Protein AF-A0ABD5DFQ2-F1 (afdb_monomer)

InterPro domains:
  IPR002523 Mg2+ transporter protein, CorA-like/Zinc transport protein ZntB [PF01544] (3-91)
  IPR045861 CorA, cytoplasmic do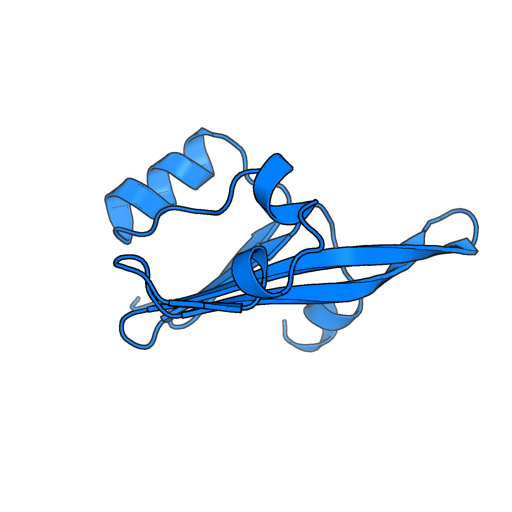main [SSF143865] (3-93)

Secondary structure (DSSP, 8-state):
---SEEEEES--HHHHHHHHHHH------HHHHH--SHHHHEEEETTEEEEEEEEEEE-TTS-EEEEEEEEEEETTEEEEEESS--HHHHTT-

Nearest PDB structures (foldseek):
  5n77-assembly1_E  TM=1.000E+00  e=9.613E-17  Escherichia coli
  5n78-assembly1_C  TM=9.998E-01  e=2.815E-16  Escherichia coli
  5n77-assembly1_B  TM=1.001E+00  e=2.815E-16  Escherichia coli
  8zak-assembly1_A  TM=7.629E-01  e=4.447E-05  Campylobacter jejuni
  8zak-assembly2_B  TM=8.406E-01  e=8.913E-05  Campylobacter jejuni

pLDDT: mean 92.76, std 7.67, range [49.78, 98.25]

Mean predicted aligned error: 3.77 Å

Structure (mmCIF, N/CA/C/O backbone):
data_AF-A0ABD5DFQ2-F1
#
_entry.id   AF-A0ABD5DFQ2-F1
#
loop_
_atom_site.group_PDB
_atom_site.id
_atom_site.type_symbol
_atom_site.label_atom_id
_atom_site.label_alt_id
_atom_site.label_comp_id
_atom_site.label_asym_id
_atom_site.label_entity_id
_atom_site.label_seq_id
_atom_site.pdbx_PDB_ins_code
_atom_site.Cartn_x
_atom_site.Cartn_y
_atom_site.Cartn_z
_atom_site.occupancy
_atom_site.B_iso_or_equiv
_atom_site.auth_seq_id
_atom_site.auth_comp_id
_atom_site.auth_asym_id
_atom_site.auth_atom_id
_atom_site.pdbx_PDB_model_num
ATOM 1 N N . ALA A 1 1 ? -19.560 -7.919 -4.488 1.00 49.78 1 ALA A N 1
ATOM 2 C CA . ALA A 1 1 ? -18.764 -8.846 -3.658 1.00 49.78 1 ALA A CA 1
ATOM 3 C C . ALA A 1 1 ? -17.980 -8.006 -2.661 1.00 49.78 1 ALA A C 1
ATOM 5 O O . ALA A 1 1 ? -17.425 -6.998 -3.076 1.00 49.78 1 ALA A O 1
ATOM 6 N N . SER A 1 2 ? -17.974 -8.345 -1.371 1.00 72.50 2 SER A N 1
ATOM 7 C CA . SER A 1 2 ? -17.123 -7.658 -0.393 1.00 72.50 2 SER A CA 1
ATOM 8 C C . SER A 1 2 ? -15.681 -8.125 -0.597 1.00 72.50 2 SER A C 1
ATOM 10 O O . SER A 1 2 ? -15.336 -9.219 -0.150 1.00 72.50 2 SER A O 1
ATOM 12 N N . SER A 1 3 ? -14.858 -7.357 -1.321 1.00 74.81 3 SER A N 1
ATOM 13 C CA . SER A 1 3 ? -13.443 -7.715 -1.449 1.00 74.81 3 SER A CA 1
ATOM 14 C C . SER A 1 3 ? -12.748 -7.554 -0.100 1.00 74.81 3 SER A C 1
ATOM 16 O O . SER A 1 3 ? -12.852 -6.496 0.526 1.00 74.81 3 SER A O 1
ATOM 18 N N . VAL A 1 4 ? -12.064 -8.610 0.338 1.00 91.06 4 VAL A N 1
ATOM 19 C CA . VAL A 1 4 ? -11.204 -8.601 1.531 1.00 91.06 4 VAL A CA 1
ATOM 20 C C . VAL A 1 4 ? -9.814 -8.047 1.214 1.00 91.06 4 VAL A C 1
ATOM 22 O 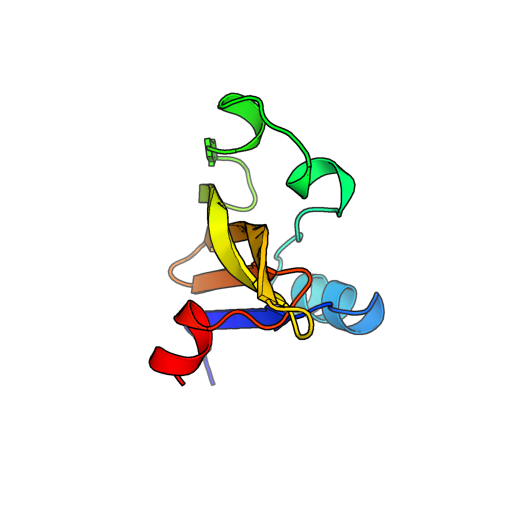O . VAL A 1 4 ? -9.136 -7.558 2.109 1.00 91.06 4 VAL A O 1
ATOM 25 N N . TRP A 1 5 ? -9.412 -8.070 -0.060 1.00 94.88 5 TRP A N 1
ATOM 26 C CA . TRP A 1 5 ? -8.107 -7.607 -0.517 1.00 94.88 5 TRP A CA 1
ATOM 27 C C . TRP A 1 5 ? -8.229 -6.832 -1.833 1.00 94.88 5 TRP A C 1
ATOM 29 O O . TRP A 1 5 ? -8.853 -7.297 -2.788 1.00 94.88 5 TRP A O 1
ATOM 39 N N . VAL A 1 6 ? -7.664 -5.630 -1.868 1.00 95.31 6 VAL A N 1
ATOM 40 C CA . VAL A 1 6 ? -7.542 -4.785 -3.059 1.00 95.31 6 VAL A CA 1
ATOM 41 C C . VAL A 1 6 ? -6.055 -4.609 -3.352 1.00 95.31 6 VAL A C 1
ATOM 43 O O . VAL A 1 6 ? -5.353 -3.963 -2.579 1.00 95.31 6 VAL A O 1
ATOM 46 N N . ASP A 1 7 ? -5.582 -5.210 -4.443 1.00 95.94 7 ASP A N 1
ATOM 47 C CA . ASP A 1 7 ? -4.196 -5.090 -4.910 1.00 95.94 7 ASP A CA 1
ATOM 48 C C . ASP A 1 7 ? -4.123 -4.091 -6.066 1.00 95.94 7 ASP A C 1
ATOM 50 O O . ASP A 1 7 ? -4.796 -4.267 -7.083 1.00 95.94 7 ASP A O 1
ATOM 54 N N . LEU A 1 8 ? -3.326 -3.039 -5.890 1.00 96.75 8 LEU A N 1
ATOM 55 C CA . LEU A 1 8 ? -3.092 -1.971 -6.853 1.00 96.75 8 LEU A CA 1
ATOM 56 C C . LEU A 1 8 ? -1.645 -2.018 -7.341 1.00 96.75 8 LEU A C 1
ATOM 58 O O . LEU A 1 8 ? -0.704 -1.894 -6.552 1.00 96.75 8 LEU A O 1
ATOM 62 N N . 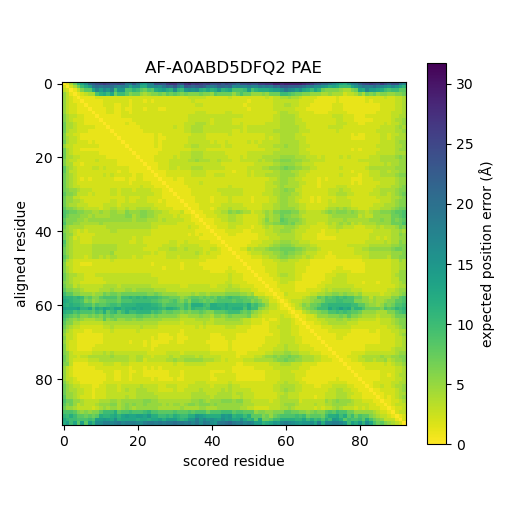VAL A 1 9 ? -1.480 -2.136 -8.656 1.00 96.50 9 VAL A N 1
ATOM 63 C CA . VAL A 1 9 ? -0.177 -2.172 -9.327 1.00 96.50 9 VAL A CA 1
ATOM 64 C C . VAL A 1 9 ? -0.094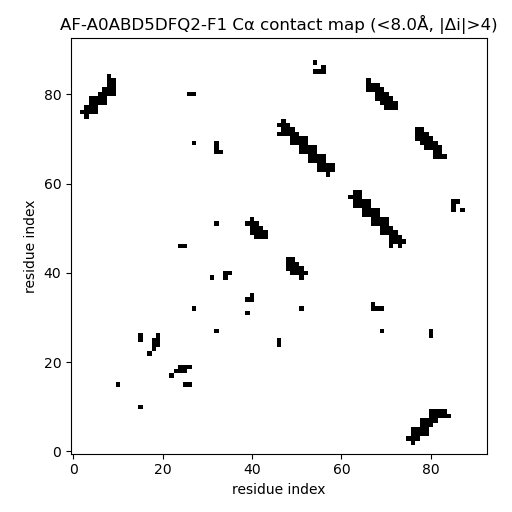 -0.994 -10.275 1.00 96.50 9 VAL A C 1
ATOM 66 O O . VAL A 1 9 ? -0.859 -0.940 -11.228 1.00 96.50 9 VAL A O 1
ATOM 69 N N . GLU A 1 10 ? 0.817 -0.064 -9.994 1.00 96.12 10 GLU A N 1
ATOM 70 C CA . GLU A 1 10 ? 1.008 1.163 -10.777 1.00 96.12 10 GLU A CA 1
ATOM 71 C C . GLU A 1 10 ? -0.319 1.872 -11.121 1.00 96.12 10 GLU A C 1
ATOM 73 O O . GLU A 1 10 ? -0.531 2.212 -12.285 1.00 96.12 10 GLU A O 1
ATOM 78 N N . PRO A 1 11 ? -1.228 2.090 -10.142 1.00 97.06 11 PRO A N 1
ATOM 79 C CA . PRO A 1 11 ? -2.566 2.561 -10.457 1.00 97.06 11 PRO A CA 1
ATOM 80 C C . PRO A 1 11 ? -2.541 3.979 -11.017 1.00 97.06 11 PRO A C 1
ATOM 82 O O . PRO A 1 11 ? -1.792 4.841 -10.528 1.00 97.06 11 PRO A O 1
ATOM 85 N N . ASP A 1 12 ? -3.400 4.221 -12.000 1.00 96.75 12 ASP A N 1
ATOM 86 C CA . ASP A 1 12 ? -3.630 5.557 -12.539 1.00 96.75 12 ASP A CA 1
ATOM 87 C C . ASP A 1 12 ? -4.546 6.402 -11.631 1.00 96.75 12 ASP A C 1
ATOM 89 O O . ASP A 1 12 ? -5.061 5.944 -10.605 1.00 96.75 12 ASP A O 1
ATOM 93 N N . ASP A 1 13 ? -4.723 7.676 -11.979 1.00 96.19 13 ASP A N 1
ATOM 94 C CA . ASP A 1 13 ? -5.514 8.609 -11.171 1.00 96.19 13 ASP A CA 1
ATOM 95 C C . ASP A 1 13 ? -7.000 8.212 -11.094 1.00 96.19 13 ASP A C 1
ATOM 97 O O . ASP A 1 13 ? -7.639 8.417 -10.055 1.00 96.19 13 ASP A O 1
ATOM 101 N N . ASP A 1 14 ? -7.544 7.595 -12.148 1.00 97.50 14 ASP A N 1
ATOM 102 C CA . ASP A 1 14 ? -8.935 7.143 -12.187 1.00 97.50 14 ASP A CA 1
ATOM 103 C C . ASP A 1 14 ? -9.134 5.949 -11.242 1.00 97.50 14 ASP A C 1
ATOM 105 O O . ASP A 1 14 ? -10.095 5.907 -10.469 1.00 97.50 14 ASP A O 1
ATOM 109 N N . GLU A 1 15 ? -8.210 4.988 -11.231 1.00 97.00 15 GLU A N 1
ATOM 110 C CA . GLU A 1 15 ? -8.225 3.847 -10.314 1.00 97.00 15 GLU A CA 1
ATOM 111 C C . GLU A 1 15 ? -8.077 4.280 -8.853 1.00 97.00 15 GLU A C 1
ATOM 113 O O . GLU A 1 15 ? -8.823 3.808 -7.987 1.00 97.00 15 GLU A O 1
ATOM 118 N N . ARG A 1 16 ? -7.173 5.227 -8.575 1.00 96.69 16 ARG A N 1
ATOM 119 C CA . ARG A 1 16 ? -7.011 5.816 -7.235 1.00 96.69 16 ARG A CA 1
ATOM 120 C C . ARG A 1 16 ? -8.294 6.514 -6.785 1.00 96.69 16 ARG A C 1
ATOM 122 O O . ARG A 1 16 ? -8.759 6.280 -5.668 1.00 96.69 16 ARG A O 1
ATOM 129 N N . SER A 1 17 ? -8.906 7.310 -7.664 1.00 96.81 17 SER A N 1
ATOM 130 C CA . SER A 1 17 ? -10.174 7.996 -7.390 1.00 96.81 17 SER A CA 1
ATOM 131 C C . SER A 1 17 ? -11.320 7.017 -7.128 1.00 96.81 17 SER A C 1
ATOM 133 O O . SER A 1 17 ? -12.142 7.232 -6.231 1.00 96.81 17 SER A O 1
ATOM 135 N N . ARG A 1 18 ? -11.360 5.898 -7.858 1.00 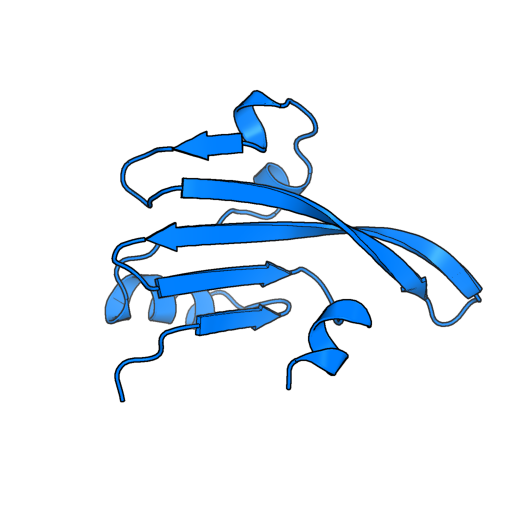96.12 18 ARG A N 1
ATOM 136 C CA . ARG A 1 18 ? -12.353 4.841 -7.645 1.00 96.12 18 ARG A CA 1
ATOM 137 C C . ARG A 1 18 ? -12.187 4.162 -6.293 1.00 96.12 18 ARG A C 1
ATOM 139 O O . ARG A 1 18 ? -13.184 3.981 -5.602 1.00 96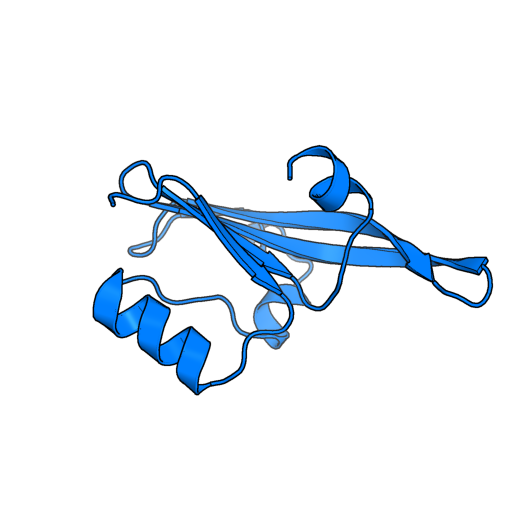.12 18 ARG A O 1
ATOM 146 N N . VAL A 1 19 ? -10.962 3.838 -5.874 1.00 95.81 19 VAL A N 1
ATOM 147 C CA . VAL A 1 19 ? -10.716 3.278 -4.532 1.00 95.81 19 VAL A CA 1
ATOM 148 C C . VAL A 1 19 ? -11.154 4.248 -3.438 1.00 95.81 19 VAL A C 1
ATOM 150 O O . VAL A 1 19 ? -11.842 3.837 -2.503 1.00 95.81 19 VAL A O 1
ATOM 153 N N . GLN A 1 20 ? -10.856 5.536 -3.587 1.00 95.25 20 GLN A N 1
ATOM 154 C CA . GLN A 1 20 ? -11.304 6.550 -2.639 1.00 95.25 20 GLN A CA 1
ATOM 155 C C . GLN A 1 20 ? -12.838 6.656 -2.593 1.00 95.25 20 GLN A C 1
ATOM 157 O O . GLN A 1 20 ? -13.432 6.634 -1.519 1.00 95.25 20 GLN A O 1
ATOM 162 N N . THR A 1 21 ? -13.496 6.732 -3.750 1.00 96.31 21 THR A N 1
ATOM 163 C CA . THR A 1 21 ? -14.949 6.957 -3.841 1.00 96.31 21 THR A CA 1
ATOM 164 C C . THR A 1 21 ? -15.758 5.728 -3.425 1.00 96.31 21 THR A C 1
ATOM 166 O O . THR A 1 21 ? -16.767 5.852 -2.735 1.00 96.31 21 THR A O 1
ATOM 169 N N . GLU A 1 22 ? -15.341 4.534 -3.850 1.00 94.50 22 GLU A N 1
ATOM 170 C CA . GLU A 1 22 ? -16.090 3.293 -3.621 1.00 94.50 22 GLU A CA 1
ATOM 171 C C . GLU A 1 22 ? -15.744 2.636 -2.278 1.00 94.50 22 GLU A C 1
ATOM 173 O O . GLU A 1 22 ? -16.596 1.972 -1.683 1.00 94.50 22 GLU A O 1
ATOM 178 N N . LEU A 1 23 ? -14.501 2.789 -1.805 1.00 93.81 23 LEU A N 1
ATOM 179 C CA . LEU A 1 23 ? -13.982 2.084 -0.628 1.00 93.81 23 LEU A CA 1
ATOM 180 C C . LEU A 1 23 ? -13.566 3.020 0.510 1.00 93.81 23 LEU A C 1
ATOM 182 O O . LEU A 1 23 ? -13.219 2.520 1.577 1.00 93.81 23 LEU A O 1
ATOM 186 N N . GLY A 1 24 ? -13.615 4.340 0.303 1.00 93.38 24 GLY A N 1
ATOM 187 C CA . GLY A 1 24 ? -13.305 5.344 1.321 1.00 93.38 24 GLY A CA 1
ATOM 188 C C . GLY A 1 24 ? -11.825 5.446 1.681 1.00 93.38 24 GLY A C 1
ATOM 189 O O . GLY A 1 24 ? -11.517 6.095 2.673 1.00 93.38 24 GLY A O 1
ATOM 190 N N . GLN A 1 25 ? -10.936 4.795 0.925 1.00 96.06 25 GLN A N 1
ATOM 191 C CA . GLN A 1 25 ? -9.523 4.645 1.267 1.00 96.06 25 GLN A CA 1
ATOM 192 C C . GLN A 1 25 ? -8.655 5.636 0.494 1.00 96.06 25 GLN A C 1
ATOM 194 O O . GLN A 1 25 ? -8.633 5.597 -0.740 1.00 96.06 25 GLN A O 1
ATOM 199 N N . ASN A 1 26 ? -7.881 6.461 1.203 1.00 95.19 26 ASN A N 1
ATOM 200 C CA . ASN A 1 26 ? -6.799 7.216 0.573 1.00 95.19 26 ASN A CA 1
ATOM 201 C C . ASN A 1 26 ? -5.555 6.328 0.429 1.00 95.19 26 ASN A C 1
ATOM 203 O O . ASN A 1 26 ? -5.215 5.543 1.316 1.00 95.19 26 ASN A O 1
ATOM 207 N N . LEU A 1 27 ? -4.900 6.427 -0.728 1.00 96.19 27 LEU A N 1
ATOM 208 C CA . LEU A 1 27 ? -3.717 5.641 -1.070 1.00 96.19 27 LEU A CA 1
ATOM 209 C C . LEU A 1 27 ? -2.461 6.504 -0.979 1.00 96.19 27 LEU A C 1
ATOM 211 O O . LEU A 1 27 ? -2.449 7.607 -1.534 1.00 96.19 27 LEU A O 1
ATOM 215 N N . ALA A 1 28 ? -1.399 5.950 -0.390 1.00 96.25 28 ALA A N 1
ATOM 216 C CA . ALA A 1 28 ? -0.095 6.600 -0.288 1.00 96.25 28 ALA A CA 1
ATOM 217 C C . ALA A 1 28 ? 0.399 7.112 -1.650 1.00 96.25 28 ALA A C 1
ATOM 219 O O . ALA A 1 28 ? 0.322 6.432 -2.682 1.00 96.25 28 ALA A O 1
ATOM 220 N N . THR A 1 29 ? 0.887 8.341 -1.666 1.00 94.81 29 THR A N 1
ATOM 221 C CA . THR A 1 29 ? 1.516 8.992 -2.812 1.00 94.81 29 THR A CA 1
ATOM 222 C C . THR A 1 29 ? 2.907 8.418 -3.066 1.00 94.81 29 THR A C 1
ATOM 224 O O . THR A 1 29 ? 3.514 7.812 -2.190 1.00 94.81 29 THR A O 1
ATOM 227 N N . ARG A 1 30 ? 3.440 8.612 -4.279 1.00 92.00 30 ARG A N 1
ATOM 228 C CA . ARG A 1 30 ? 4.783 8.111 -4.621 1.00 92.00 30 ARG A CA 1
ATOM 229 C C . ARG A 1 30 ? 5.879 8.634 -3.676 1.00 92.00 30 ARG A C 1
ATOM 231 O O . ARG A 1 30 ? 6.648 7.806 -3.207 1.00 92.00 30 ARG A O 1
ATOM 238 N N . PRO A 1 31 ? 5.920 9.936 -3.313 1.00 94.12 31 PRO A N 1
ATOM 239 C CA . PRO A 1 31 ? 6.907 10.429 -2.350 1.00 94.12 31 PRO A CA 1
ATOM 240 C C . PRO A 1 31 ? 6.838 9.733 -0.983 1.00 94.12 31 PRO A C 1
ATOM 242 O O . PRO A 1 31 ? 7.871 9.388 -0.428 1.00 94.12 31 PRO A O 1
ATOM 245 N N . GLU A 1 32 ? 5.639 9.435 -0.473 1.00 94.19 32 GLU A N 1
ATOM 246 C CA . GLU A 1 32 ? 5.471 8.734 0.815 1.00 94.19 32 GLU A CA 1
ATOM 247 C C . GLU A 1 32 ? 5.984 7.279 0.778 1.00 94.19 32 GLU A C 1
ATOM 249 O O . GLU A 1 32 ? 6.314 6.698 1.813 1.00 94.19 32 GLU A O 1
ATOM 254 N N . LEU A 1 33 ? 6.073 6.663 -0.408 1.00 94.44 33 LEU A N 1
ATOM 255 C CA . LEU A 1 33 ? 6.672 5.332 -0.578 1.00 94.44 33 LEU A CA 1
ATOM 256 C C . LEU A 1 33 ? 8.210 5.364 -0.575 1.00 94.44 33 LEU A C 1
ATOM 258 O O . LEU A 1 33 ? 8.843 4.319 -0.369 1.00 94.44 33 LEU A O 1
ATOM 262 N 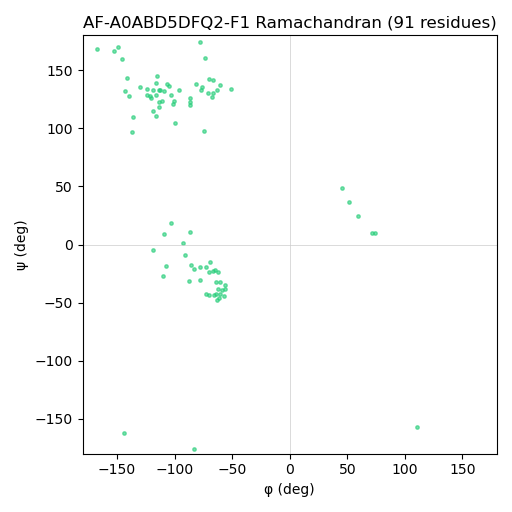N . GLU A 1 34 ? 8.804 6.535 -0.814 1.00 93.50 34 GLU A N 1
ATOM 263 C CA . GLU A 1 34 ? 10.253 6.760 -0.802 1.00 93.50 34 GLU A CA 1
ATOM 264 C C . GLU A 1 34 ? 10.784 7.067 0.605 1.00 93.50 34 GLU A C 1
ATOM 266 O O . GLU A 1 34 ? 11.983 6.899 0.851 1.00 93.50 34 GLU A O 1
ATOM 271 N N . ASP A 1 35 ? 9.906 7.445 1.539 1.00 94.94 35 ASP A N 1
ATOM 272 C CA . ASP A 1 35 ? 10.283 7.742 2.918 1.00 94.94 35 ASP A CA 1
ATOM 273 C C . ASP A 1 35 ? 10.925 6.524 3.613 1.00 94.94 35 ASP A C 1
ATOM 275 O O . ASP A 1 35 ? 10.502 5.358 3.515 1.00 94.94 35 ASP A O 1
ATOM 279 N N . ILE A 1 36 ? 11.999 6.797 4.353 1.00 92.25 36 ILE A N 1
ATOM 280 C CA . ILE A 1 36 ? 12.811 5.770 5.023 1.00 92.25 36 ILE A CA 1
ATOM 281 C C . ILE A 1 36 ? 12.600 5.763 6.536 1.00 92.25 36 ILE A C 1
ATOM 283 O O . ILE A 1 36 ? 12.922 4.782 7.212 1.00 92.25 36 ILE A O 1
ATOM 287 N N . GLU A 1 37 ? 12.059 6.847 7.077 1.00 94.75 37 GLU A N 1
ATOM 288 C CA . GLU A 1 37 ? 11.800 7.046 8.488 1.00 94.75 37 GLU A CA 1
ATOM 289 C C . GLU A 1 37 ? 10.781 6.027 8.995 1.00 94.75 37 GLU A C 1
ATOM 291 O O . GLU A 1 37 ? 9.706 5.851 8.429 1.00 94.75 37 GLU A O 1
ATOM 296 N N . ALA A 1 38 ? 11.073 5.389 10.130 1.00 90.12 38 ALA A N 1
ATOM 297 C CA . ALA A 1 38 ? 10.167 4.403 10.716 1.00 90.12 38 ALA A CA 1
ATOM 298 C C . ALA A 1 38 ? 8.757 4.972 10.969 1.00 90.12 38 ALA A C 1
ATOM 300 O O . ALA A 1 38 ? 7.775 4.261 10.784 1.00 90.12 38 ALA A O 1
ATOM 301 N N . SER A 1 39 ? 8.653 6.255 11.329 1.00 93.62 39 SER A N 1
ATOM 302 C CA . SER A 1 39 ? 7.376 6.947 11.539 1.00 93.62 39 SER A CA 1
ATOM 303 C C . SER A 1 39 ? 6.575 7.190 10.259 1.00 93.62 39 SER A C 1
ATOM 305 O O . SER A 1 39 ? 5.366 7.340 10.349 1.00 93.62 39 SER A O 1
ATOM 307 N N . ALA A 1 40 ? 7.229 7.232 9.096 1.00 93.44 40 ALA A N 1
ATOM 308 C CA . ALA A 1 40 ? 6.576 7.343 7.789 1.00 93.44 40 ALA A CA 1
ATOM 309 C C . ALA A 1 40 ? 6.271 5.966 7.173 1.00 93.44 40 ALA A C 1
ATOM 311 O O . ALA A 1 40 ? 5.588 5.862 6.161 1.00 93.44 40 ALA A O 1
ATOM 312 N N . ARG A 1 41 ? 6.778 4.886 7.783 1.00 96.19 41 ARG A N 1
ATOM 313 C CA . ARG A 1 41 ? 6.618 3.515 7.283 1.00 96.19 41 ARG A CA 1
ATOM 314 C C . ARG A 1 41 ? 5.705 2.649 8.132 1.00 96.19 41 ARG A C 1
ATOM 316 O O . ARG A 1 41 ? 5.150 1.687 7.615 1.00 96.19 41 ARG A O 1
ATOM 323 N N . PHE A 1 42 ? 5.590 2.938 9.422 1.00 97.06 42 PHE A N 1
ATOM 324 C CA . PHE A 1 42 ? 4.804 2.146 10.361 1.00 97.06 42 PHE A CA 1
ATOM 325 C C . PHE A 1 42 ? 4.012 3.094 11.256 1.00 97.06 42 PHE A C 1
ATOM 327 O O . PHE A 1 42 ? 4.539 3.626 12.235 1.00 97.06 42 PHE A O 1
ATOM 334 N N . PHE A 1 43 ? 2.756 3.328 10.897 1.00 97.12 43 PHE A N 1
ATOM 335 C CA . PHE A 1 43 ? 1.898 4.285 11.587 1.00 97.12 43 PHE A CA 1
ATOM 336 C C . PHE A 1 43 ? 0.424 3.898 11.459 1.00 97.12 43 PHE A C 1
ATOM 338 O O . PHE A 1 43 ? 0.057 3.023 10.678 1.00 97.12 43 PHE A O 1
ATOM 345 N N . GLU A 1 44 ? -0.415 4.533 12.268 1.00 97.56 44 GLU A N 1
ATOM 346 C CA . GLU A 1 44 ? -1.867 4.379 12.237 1.00 97.56 44 GLU A CA 1
ATOM 347 C C . GLU A 1 44 ? -2.500 5.771 12.200 1.00 97.56 44 GLU A C 1
ATOM 349 O O . GLU A 1 44 ? -2.069 6.668 12.932 1.00 97.56 44 GLU A O 1
ATOM 354 N N . ASP A 1 45 ? -3.503 5.950 11.345 1.00 95.56 45 ASP A N 1
ATOM 355 C CA . ASP A 1 45 ? -4.281 7.182 11.217 1.00 95.56 45 ASP A CA 1
ATOM 356 C C . ASP A 1 45 ? -5.766 6.876 10.918 1.00 95.56 45 ASP A C 1
ATOM 358 O O . ASP A 1 45 ? -6.257 5.773 11.170 1.00 95.56 45 ASP A O 1
ATOM 362 N N . GLU A 1 46 ? -6.514 7.862 10.415 1.00 94.12 46 GLU A N 1
ATOM 363 C CA . GLU A 1 46 ? -7.931 7.706 10.053 1.00 94.12 46 GLU A CA 1
ATOM 364 C C . GLU A 1 46 ? -8.187 6.723 8.895 1.00 94.12 46 GLU A C 1
ATOM 366 O O . GLU A 1 46 ? -9.283 6.168 8.779 1.00 94.12 46 GLU A O 1
ATOM 371 N N . ASP A 1 47 ? -7.168 6.471 8.076 1.00 94.06 47 ASP A N 1
ATOM 372 C CA . ASP A 1 47 ? -7.168 5.547 6.950 1.00 94.06 47 ASP A CA 1
ATOM 373 C C . ASP A 1 47 ? -6.683 4.137 7.330 1.00 94.06 47 ASP A C 1
ATOM 375 O O . ASP A 1 47 ? -6.689 3.240 6.483 1.00 94.06 47 ASP A O 1
ATOM 379 N N . GLY A 1 48 ? -6.354 3.905 8.605 1.00 96.38 48 GLY A N 1
ATOM 380 C CA . GLY A 1 48 ? -6.091 2.589 9.182 1.00 96.38 48 GLY A CA 1
ATOM 381 C C . GLY A 1 48 ? -4.632 2.360 9.563 1.00 96.38 48 GLY A C 1
ATOM 382 O O . GLY A 1 48 ? -3.879 3.290 9.836 1.00 96.38 48 GLY A O 1
ATOM 383 N N . LEU A 1 49 ? -4.243 1.085 9.629 1.00 97.94 49 LEU A N 1
ATOM 384 C CA . LEU A 1 49 ? -2.873 0.674 9.935 1.00 97.94 49 LEU A CA 1
ATOM 385 C C . LEU A 1 49 ? -2.043 0.629 8.653 1.00 97.94 49 LEU A C 1
ATOM 387 O O . LEU A 1 49 ? -2.358 -0.156 7.757 1.00 97.94 49 LEU A O 1
ATOM 391 N N . HIS A 1 50 ? -0.949 1.384 8.617 1.00 98.25 50 HIS A N 1
ATOM 392 C CA . HIS A 1 50 ? -0.042 1.498 7.477 1.00 98.25 50 HIS A CA 1
ATOM 393 C C . HIS A 1 50 ? 1.293 0.810 7.747 1.00 98.25 50 HIS A C 1
ATOM 395 O O . HIS A 1 50 ? 1.918 0.988 8.797 1.00 98.25 50 HIS A O 1
ATOM 401 N N . ILE A 1 51 ? 1.734 0.008 6.780 1.00 98.06 51 ILE A N 1
ATOM 402 C CA . ILE A 1 51 ? 3.003 -0.720 6.810 1.00 98.06 51 ILE A CA 1
ATOM 403 C C . ILE A 1 51 ? 3.659 -0.586 5.434 1.00 98.06 51 ILE A C 1
ATOM 405 O O . ILE A 1 51 ? 3.209 -1.189 4.464 1.00 98.06 51 ILE A O 1
ATOM 409 N N . HIS A 1 52 ? 4.749 0.169 5.335 1.00 97.62 52 HIS A N 1
ATOM 410 C CA . HIS A 1 52 ? 5.548 0.314 4.119 1.00 97.62 52 HIS A CA 1
ATOM 411 C C . HIS A 1 52 ? 6.779 -0.589 4.224 1.00 97.62 52 HIS A C 1
ATOM 413 O O . HIS A 1 52 ? 7.747 -0.305 4.942 1.00 97.62 52 HIS A O 1
ATOM 419 N N . SER A 1 53 ? 6.758 -1.712 3.509 1.00 96.00 53 SER A N 1
ATOM 420 C CA . SER A 1 53 ? 7.802 -2.736 3.595 1.00 96.00 53 SER A CA 1
ATOM 421 C C . SER A 1 53 ? 8.553 -2.885 2.281 1.00 96.00 53 SER A C 1
ATOM 423 O O . SER A 1 53 ? 7.975 -2.755 1.205 1.00 96.00 53 SER A O 1
ATOM 425 N N . PHE A 1 54 ? 9.849 -3.172 2.367 1.00 95.31 54 PHE A N 1
ATOM 426 C CA . PHE A 1 54 ? 10.641 -3.482 1.185 1.00 95.31 54 PHE A CA 1
ATOM 427 C C . PHE A 1 54 ? 10.373 -4.905 0.712 1.00 95.31 54 PHE A C 1
ATOM 429 O O . PHE A 1 54 ? 10.410 -5.858 1.490 1.00 95.31 54 PHE A O 1
ATOM 436 N N . PHE A 1 55 ? 10.158 -5.031 -0.590 1.00 95.44 55 PHE A N 1
ATOM 437 C CA . PHE A 1 55 ? 10.079 -6.294 -1.295 1.00 95.44 55 PHE A CA 1
ATOM 438 C C . PHE A 1 55 ? 11.213 -6.383 -2.303 1.00 95.44 55 PHE A C 1
ATOM 440 O O . PHE A 1 55 ? 11.414 -5.486 -3.122 1.00 95.44 55 PHE A O 1
ATOM 447 N N . PHE A 1 56 ? 11.933 -7.493 -2.230 1.00 94.00 56 PHE A N 1
ATOM 448 C CA . PHE A 1 56 ? 13.015 -7.803 -3.146 1.00 94.00 56 PHE A CA 1
ATOM 449 C C . PHE A 1 56 ? 12.477 -8.130 -4.545 1.00 94.00 56 PHE A C 1
ATOM 451 O O . PHE A 1 56 ? 11.452 -8.810 -4.684 1.00 94.00 56 PHE A O 1
ATOM 458 N N . PHE A 1 57 ? 13.196 -7.695 -5.574 1.00 92.38 57 PHE A N 1
ATOM 459 C CA . PHE A 1 57 ? 12.989 -8.121 -6.953 1.00 92.38 57 PHE A CA 1
ATOM 460 C C . PHE A 1 57 ? 14.321 -8.178 -7.711 1.00 92.38 57 PHE A C 1
ATOM 462 O O . PHE A 1 57 ? 15.289 -7.517 -7.340 1.00 92.38 57 PHE A O 1
ATOM 469 N N . GLU A 1 58 ? 14.326 -8.938 -8.801 1.00 92.44 58 GLU A N 1
ATOM 470 C CA . GLU A 1 58 ? 15.352 -8.890 -9.844 1.00 92.44 58 GLU A CA 1
ATOM 471 C C . GLU A 1 58 ? 14.689 -8.347 -11.113 1.00 92.44 58 GLU A C 1
ATOM 473 O O . GLU A 1 58 ? 13.555 -8.729 -11.430 1.00 92.44 58 GLU A O 1
ATOM 478 N N . ASP A 1 59 ? 15.327 -7.383 -11.778 1.00 87.69 59 ASP A N 1
ATOM 479 C CA . ASP A 1 59 ? 14.836 -6.856 -13.053 1.00 87.69 59 ASP A CA 1
ATOM 480 C C . ASP A 1 59 ? 15.263 -7.726 -14.248 1.00 87.69 59 ASP A C 1
ATOM 482 O O . ASP A 1 59 ? 15.826 -8.807 -14.095 1.00 87.69 59 ASP A O 1
ATOM 486 N N . ALA A 1 60 ? 14.925 -7.283 -15.461 1.00 85.56 60 ALA A N 1
ATOM 487 C CA . ALA A 1 60 ? 15.212 -8.030 -16.684 1.00 85.56 60 ALA A CA 1
ATOM 488 C C . ALA A 1 60 ? 16.712 -8.106 -17.031 1.00 85.56 60 ALA A C 1
ATOM 490 O O . ALA A 1 60 ? 17.083 -8.928 -17.868 1.00 85.56 60 ALA A O 1
ATOM 491 N N . ASP A 1 61 ? 17.544 -7.267 -16.407 1.00 90.88 61 ASP A N 1
ATOM 492 C CA . ASP A 1 61 ? 18.993 -7.196 -16.604 1.00 90.88 61 ASP A CA 1
ATOM 493 C C . ASP A 1 61 ? 19.758 -7.872 -15.443 1.00 90.88 61 ASP A C 1
ATOM 495 O O . ASP A 1 61 ? 20.948 -7.620 -15.250 1.00 90.88 61 ASP A O 1
ATOM 499 N N . ASP A 1 62 ? 19.080 -8.728 -14.665 1.00 87.75 62 ASP A N 1
ATOM 500 C CA . ASP A 1 62 ? 19.596 -9.419 -13.473 1.00 87.75 62 ASP A CA 1
ATOM 501 C C . ASP A 1 62 ? 20.088 -8.467 -12.358 1.00 87.75 62 ASP A C 1
ATOM 503 O O . ASP A 1 62 ? 20.907 -8.840 -11.510 1.00 87.75 62 ASP A O 1
ATOM 507 N N . HIS A 1 63 ? 19.584 -7.227 -12.304 1.00 90.25 63 HIS A N 1
ATOM 508 C CA . HIS A 1 63 ? 19.878 -6.332 -11.188 1.00 90.25 63 HIS A CA 1
ATOM 509 C C . HIS A 1 63 ? 18.901 -6.539 -10.031 1.00 90.25 63 HIS A C 1
ATOM 511 O O . HIS A 1 63 ? 17.681 -6.426 -10.165 1.00 90.25 63 HIS A O 1
ATOM 517 N N . ALA A 1 64 ? 19.474 -6.779 -8.853 1.00 92.81 64 ALA A N 1
ATOM 518 C CA . ALA A 1 64 ? 18.747 -6.871 -7.599 1.00 92.81 64 ALA A CA 1
ATOM 519 C C . ALA A 1 64 ? 18.331 -5.485 -7.084 1.00 92.81 64 ALA A C 1
ATOM 521 O O . ALA A 1 64 ? 19.139 -4.554 -7.024 1.00 92.81 64 ALA A O 1
ATOM 522 N N . GLY A 1 65 ? 17.085 -5.372 -6.630 1.00 92.62 65 GLY A N 1
ATOM 523 C CA . GLY A 1 65 ? 16.534 -4.145 -6.074 1.00 92.62 65 GLY A CA 1
ATOM 524 C C . GLY A 1 65 ? 15.484 -4.393 -4.998 1.00 92.62 65 GLY A C 1
ATOM 525 O O . GLY A 1 65 ? 15.017 -5.512 -4.782 1.00 92.62 65 GLY A O 1
ATOM 526 N N . ASN A 1 66 ? 15.108 -3.312 -4.319 1.00 93.19 66 ASN A N 1
ATOM 527 C CA . ASN A 1 66 ? 13.977 -3.288 -3.400 1.00 93.19 66 ASN A CA 1
ATOM 528 C C . ASN A 1 66 ? 12.919 -2.327 -3.934 1.00 93.19 66 ASN A C 1
ATOM 530 O O . ASN A 1 66 ? 13.245 -1.240 -4.404 1.00 93.19 66 ASN A O 1
ATOM 534 N N . SER A 1 67 ? 11.657 -2.722 -3.833 1.00 94.38 67 SER A N 1
ATOM 535 C CA . SER A 1 67 ? 10.504 -1.863 -4.088 1.00 94.38 67 SER A CA 1
ATOM 536 C C . SER A 1 67 ? 9.685 -1.764 -2.808 1.00 94.38 67 SER A C 1
ATOM 538 O O . SER A 1 67 ? 9.451 -2.777 -2.143 1.00 94.38 67 SER A O 1
ATOM 540 N N . THR A 1 68 ? 9.292 -0.551 -2.428 1.00 96.50 68 THR A N 1
ATOM 541 C CA . THR A 1 68 ? 8.369 -0.362 -1.309 1.00 96.50 68 THR A CA 1
ATOM 542 C C . THR A 1 68 ? 6.982 -0.831 -1.727 1.00 96.50 68 THR A C 1
ATOM 544 O O . THR A 1 68 ? 6.463 -0.434 -2.768 1.00 96.50 68 THR A O 1
ATOM 547 N N . VAL A 1 69 ? 6.371 -1.659 -0.887 1.00 97.50 69 VAL A N 1
ATOM 548 C CA . VAL A 1 69 ? 4.949 -1.976 -0.960 1.00 97.50 69 VAL A CA 1
ATOM 549 C C . VAL A 1 69 ? 4.269 -1.352 0.247 1.00 97.50 69 VAL A C 1
ATOM 551 O O . VAL A 1 69 ? 4.659 -1.633 1.386 1.00 97.50 69 VAL A O 1
ATOM 554 N N . ALA A 1 70 ? 3.262 -0.520 -0.009 1.00 98.12 70 ALA A N 1
ATOM 555 C CA . ALA A 1 70 ? 2.398 0.015 1.031 1.00 98.12 70 ALA A CA 1
ATOM 556 C C . ALA A 1 70 ? 1.248 -0.954 1.289 1.00 98.12 70 ALA A C 1
ATOM 558 O O . ALA A 1 70 ? 0.466 -1.273 0.392 1.00 98.12 70 ALA A O 1
ATOM 559 N N . PHE A 1 71 ? 1.171 -1.427 2.526 1.00 98.06 71 PHE A N 1
ATOM 560 C CA . PHE A 1 71 ? 0.057 -2.196 3.045 1.00 98.06 71 PHE A CA 1
ATOM 561 C C . PHE A 1 71 ? -0.775 -1.280 3.928 1.00 98.06 71 PHE A C 1
A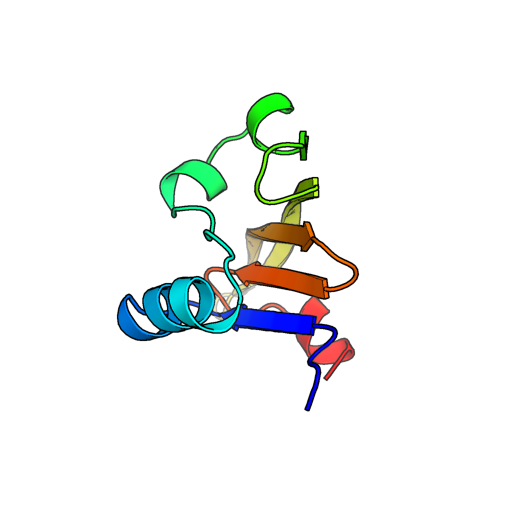TOM 563 O O . PHE A 1 71 ? -0.240 -0.693 4.868 1.00 98.06 71 PHE A O 1
ATOM 570 N N . THR A 1 72 ? -2.078 -1.231 3.674 1.00 98.06 72 THR A N 1
ATOM 571 C CA . THR A 1 72 ? -3.026 -0.560 4.563 1.00 98.06 72 THR A CA 1
ATOM 572 C C . THR A 1 72 ? -4.104 -1.542 4.984 1.00 98.06 72 THR A C 1
ATOM 574 O O . THR A 1 72 ? -4.699 -2.225 4.148 1.00 98.06 72 THR A O 1
ATOM 577 N N . ILE A 1 73 ? -4.351 -1.648 6.287 1.00 97.38 73 ILE A N 1
ATOM 578 C CA . ILE A 1 73 ? -5.429 -2.468 6.838 1.00 97.38 73 ILE A CA 1
ATOM 579 C C . ILE A 1 73 ? -6.456 -1.543 7.472 1.00 97.38 73 ILE A C 1
ATOM 581 O O . ILE A 1 73 ? -6.165 -0.856 8.451 1.00 97.38 73 ILE A O 1
ATOM 585 N N . ARG A 1 74 ? -7.680 -1.586 6.946 1.00 95.56 74 ARG A N 1
ATOM 586 C CA . ARG A 1 74 ? -8.806 -0.793 7.441 1.00 95.56 74 ARG A CA 1
ATOM 587 C C . ARG A 1 74 ? -10.091 -1.599 7.368 1.00 95.56 74 ARG A C 1
ATOM 589 O O . ARG A 1 74 ? -10.376 -2.226 6.353 1.00 95.56 74 ARG A O 1
ATOM 596 N N . GLU A 1 75 ? -10.862 -1.604 8.455 1.00 92.69 75 GLU A N 1
ATOM 597 C CA . GLU A 1 75 ? -12.191 -2.244 8.516 1.00 92.69 75 GLU A CA 1
ATOM 598 C C . GLU A 1 75 ? -12.205 -3.713 8.032 1.00 92.69 75 GLU A C 1
ATOM 600 O O . GLU A 1 75 ? -13.149 -4.184 7.398 1.00 92.69 75 GLU A O 1
ATOM 605 N N . GLY A 1 76 ? -11.133 -4.461 8.320 1.00 92.31 76 GLY A N 1
ATOM 606 C CA . GLY A 1 76 ? -10.994 -5.863 7.907 1.00 92.31 76 GLY A CA 1
ATOM 607 C C . GLY A 1 76 ? -10.686 -6.070 6.418 1.00 92.31 76 GLY A C 1
ATOM 608 O O . GLY A 1 76 ? -10.722 -7.209 5.952 1.00 92.31 76 GLY A O 1
ATOM 609 N N . ARG A 1 77 ? -10.372 -5.000 5.677 1.00 95.44 77 ARG A N 1
ATOM 610 C CA . ARG A 1 77 ? -9.890 -5.035 4.294 1.00 95.44 77 ARG A CA 1
ATOM 611 C C . ARG A 1 77 ? -8.399 -4.712 4.240 1.00 95.44 77 ARG A C 1
ATOM 613 O O . ARG A 1 77 ? -7.930 -3.798 4.913 1.00 95.44 77 ARG A O 1
ATOM 620 N N . LEU A 1 78 ? -7.682 -5.462 3.412 1.00 96.62 78 LEU A N 1
ATOM 621 C CA . LEU A 1 78 ? -6.291 -5.214 3.060 1.00 96.62 78 LEU A CA 1
ATOM 622 C C . LEU A 1 78 ? -6.211 -4.447 1.737 1.00 96.62 78 LEU A C 1
ATOM 624 O O . LEU A 1 78 ? -6.826 -4.846 0.747 1.00 96.62 78 LEU A O 1
ATOM 628 N N . PHE A 1 79 ? -5.397 -3.403 1.707 1.00 97.56 79 PHE A N 1
ATOM 629 C CA . PHE A 1 79 ? -4.973 -2.708 0.500 1.00 97.56 79 PHE A CA 1
ATOM 630 C C . PHE A 1 79 ? -3.478 -2.929 0.315 1.00 97.56 79 PHE A C 1
ATOM 632 O O . PHE A 1 79 ? -2.713 -2.788 1.269 1.00 97.56 79 PHE A O 1
ATOM 639 N N . THR A 1 80 ? -3.065 -3.275 -0.898 1.00 97.56 80 THR A N 1
ATOM 640 C CA . THR A 1 8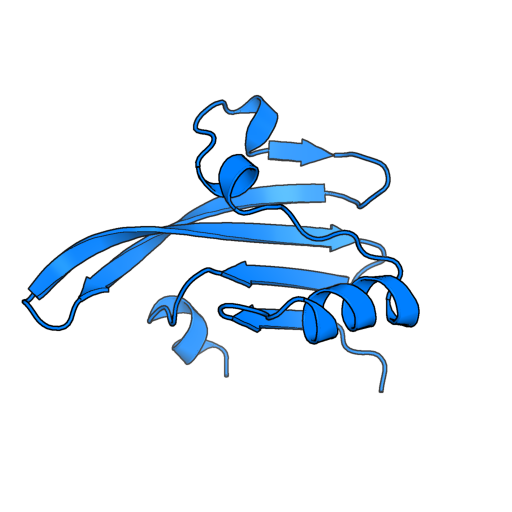0 ? -1.653 -3.306 -1.284 1.00 97.56 80 THR A CA 1
ATOM 641 C C . THR A 1 80 ? -1.440 -2.367 -2.453 1.00 97.56 80 THR A C 1
ATOM 643 O O . THR A 1 80 ? -2.151 -2.451 -3.446 1.00 97.56 80 THR A O 1
ATOM 646 N N . LEU A 1 81 ? -0.477 -1.460 -2.326 1.00 97.94 81 LEU A N 1
ATOM 647 C CA . LEU A 1 81 ? -0.074 -0.528 -3.372 1.00 97.94 81 LEU A CA 1
ATOM 648 C C . LEU A 1 81 ? 1.399 -0.752 -3.698 1.00 97.94 81 LEU A C 1
ATOM 650 O O . LEU A 1 81 ? 2.256 -0.705 -2.811 1.00 97.94 81 LEU A O 1
ATOM 654 N N . ARG A 1 82 ? 1.688 -0.980 -4.979 1.00 96.12 82 ARG A N 1
ATOM 655 C CA . ARG A 1 82 ? 3.040 -1.237 -5.480 1.00 96.12 82 ARG A CA 1
ATOM 656 C C . ARG A 1 82 ? 3.273 -0.569 -6.827 1.00 96.12 82 ARG A C 1
ATOM 658 O O . ARG A 1 82 ? 2.392 -0.543 -7.678 1.00 96.12 82 ARG A O 1
ATOM 665 N N . GLU A 1 83 ? 4.488 -0.072 -7.032 1.00 94.25 83 GLU A N 1
ATOM 666 C CA . GLU A 1 83 ? 4.907 0.588 -8.280 1.00 94.25 83 GLU A CA 1
ATOM 667 C C . GLU A 1 83 ? 5.435 -0.386 -9.339 1.00 94.25 83 GLU A C 1
ATOM 669 O O . GLU A 1 83 ? 6.057 0.033 -10.310 1.00 94.25 83 GLU A O 1
ATOM 674 N N . ARG A 1 84 ? 5.268 -1.696 -9.125 1.00 92.56 84 ARG A N 1
ATOM 675 C CA . ARG A 1 84 ? 5.621 -2.724 -10.107 1.00 92.56 84 ARG A CA 1
ATOM 676 C C . ARG A 1 84 ? 5.062 -4.091 -9.771 1.00 92.56 84 ARG A C 1
ATOM 678 O O . ARG A 1 84 ? 4.638 -4.394 -8.648 1.00 92.56 84 ARG A O 1
ATOM 685 N N . GLU A 1 85 ? 5.169 -4.968 -10.760 1.00 92.31 85 GLU A N 1
ATOM 686 C CA . GLU A 1 85 ? 5.018 -6.395 -10.552 1.00 92.31 85 GLU A CA 1
ATOM 687 C C . GLU A 1 85 ? 6.140 -6.979 -9.684 1.00 92.31 85 GLU A C 1
ATOM 689 O O . GLU A 1 85 ? 7.320 -6.765 -9.950 1.00 92.31 85 GLU A O 1
ATOM 694 N N . LEU A 1 86 ? 5.767 -7.745 -8.653 1.00 92.75 86 LEU A N 1
ATOM 695 C CA . LEU A 1 86 ? 6.706 -8.344 -7.704 1.00 92.75 86 LEU A CA 1
ATOM 696 C C . LEU A 1 86 ? 6.531 -9.869 -7.643 1.00 92.75 86 LEU A C 1
ATOM 698 O O . LEU A 1 86 ? 5.399 -10.346 -7.509 1.00 92.75 86 LEU A O 1
ATOM 702 N N . PRO A 1 87 ? 7.624 -10.659 -7.678 1.00 88.62 87 PRO A N 1
ATOM 703 C CA . PRO A 1 87 ? 7.543 -12.122 -7.646 1.00 88.62 87 PRO A CA 1
ATOM 704 C C . PRO A 1 87 ? 6.781 -12.668 -6.433 1.00 88.62 87 PRO A C 1
ATOM 706 O O . PRO A 1 87 ? 6.001 -13.608 -6.568 1.00 88.62 87 PRO A O 1
ATOM 709 N N . ALA A 1 88 ? 6.950 -12.042 -5.265 1.00 87.88 88 ALA A N 1
ATOM 710 C CA . ALA A 1 88 ? 6.287 -12.455 -4.031 1.00 87.88 88 ALA A CA 1
ATOM 711 C C . ALA A 1 88 ? 4.751 -12.399 -4.119 1.00 87.88 88 ALA A C 1
ATOM 713 O O . ALA A 1 88 ? 4.081 -13.237 -3.526 1.00 87.88 88 ALA A O 1
ATOM 714 N N . PHE A 1 89 ? 4.194 -11.455 -4.886 1.00 89.19 89 PHE A N 1
ATOM 715 C CA . PHE A 1 89 ? 2.746 -11.283 -5.051 1.00 89.19 89 PHE A CA 1
ATOM 716 C C . PHE A 1 89 ? 2.144 -12.307 -6.013 1.00 89.19 89 PHE A C 1
ATOM 718 O O . PHE A 1 89 ? 1.013 -12.750 -5.824 1.00 89.19 89 PHE A O 1
ATOM 725 N N . ARG A 1 90 ? 2.919 -12.754 -7.009 1.00 80.19 90 ARG A N 1
ATOM 726 C CA . ARG A 1 90 ? 2.475 -13.770 -7.977 1.00 80.19 90 ARG A CA 1
ATOM 727 C C . ARG A 1 90 ? 2.160 -15.119 -7.332 1.00 80.19 90 ARG A C 1
ATOM 729 O O . ARG A 1 90 ? 1.401 -15.885 -7.909 1.00 80.19 90 ARG A O 1
ATOM 736 N N . LEU A 1 91 ? 2.729 -15.408 -6.162 1.00 78.00 91 LEU A N 1
ATOM 737 C CA . LEU A 1 91 ? 2.505 -16.661 -5.436 1.00 78.00 91 LEU A CA 1
ATOM 738 C C . LEU A 1 91 ? 1.115 -16.757 -4.787 1.00 78.00 91 LEU A C 1
ATOM 740 O O . LEU A 1 91 ? 0.687 -17.858 -4.457 1.00 78.00 91 LEU A O 1
ATOM 744 N N . TYR A 1 92 ? 0.429 -15.627 -4.590 1.00 68.50 92 TYR A N 1
ATOM 745 C CA . TYR A 1 92 ? -0.845 -15.548 -3.861 1.00 68.50 92 TYR A CA 1
ATOM 746 C C . TYR A 1 92 ? -2.057 -15.265 -4.764 1.00 68.50 92 TYR A C 1
ATOM 748 O O . TYR A 1 92 ? -3.151 -15.009 -4.260 1.00 68.50 92 TYR A O 1
ATOM 756 N N . ARG A 1 93 ? -1.854 -15.311 -6.084 1.00 61.66 93 ARG A N 1
ATOM 757 C CA . ARG A 1 93 ? -2.886 -15.214 -7.122 1.00 61.66 93 ARG A CA 1
ATOM 758 C C . ARG A 1 93 ? -3.333 -16.601 -7.568 1.00 61.66 93 ARG A C 1
ATOM 760 O O . ARG A 1 93 ? -4.548 -16.752 -7.823 1.00 61.66 93 ARG A O 1
#

Foldseek 3Di:
DPAQEAEAEQDDPVRQVCCCVVVVAHDDDPVLLVDDDPPSAFDQDPRATWHWDWAWDADPVRDIDTWTWIWGDDPSHIYIYTHHDGPVVVVVD

Solvent-accessible surface area (backbone atoms only — not comparable to full-atom values): 5620 Å² total; per-residue (Å²): 131,89,70,51,64,47,81,40,63,62,68,51,74,67,58,50,49,46,42,32,72,78,68,70,41,84,76,86,51,73,72,58,58,68,51,81,50,63,74,66,22,53,45,73,59,98,72,26,44,38,41,53,41,79,41,71,44,66,53,100,84,72,47,78,48,73,44,49,33,39,35,35,43,40,97,86,25,40,36,38,42,28,84,55,92,47,70,77,60,65,77,78,112

Radius of gyration: 13.53 Å; Cα contacts (8 Å, |Δi|>4): 139; chains: 1; bounding box: 39×27×29 Å

Organism: Acinetobacter baumannii (NCBI:txid470)

Sequence (93 aa):
ASSVWVDLVEPDDDERSRVQTELGQNLATRPELEDIEASARFFEDEDGLHIHSFFFFEDADDHAGNSTVAFTIREGRLFTLRERELPAFRLYR